Protein AF-A0ABD2MRE4-F1 (afdb_monomer_lite)

Organism: NCBI:txid559131

InterPro domains:
  IPR036691 Endonuclease/exonuclease/phosphatase superfamily [SSF56219] (9-85)

Structure (mmCIF, N/CA/C/O backbone):
data_AF-A0ABD2MRE4-F1
#
_entry.id   AF-A0ABD2MRE4-F1
#
loop_
_atom_site.group_PDB
_atom_site.id
_atom_site.type_symbol
_atom_site.label_atom_id
_atom_site.label_alt_id
_atom_site.label_comp_id
_atom_site.label_asym_id
_atom_site.label_entity_id
_atom_site.label_seq_id
_atom_site.pdbx_PDB_ins_code
_atom_site.Cartn_x
_atom_site.Cartn_y
_atom_site.Cartn_z
_atom_site.occupancy
_atom_site.B_iso_or_equiv
_atom_site.auth_seq_id
_atom_site.auth_comp_id
_atom_site.auth_asym_id
_atom_site.auth_atom_id
_atom_site.pdbx_PDB_model_num
ATOM 1 N N . MET A 1 1 ? 27.611 -6.353 0.232 1.00 46.72 1 MET A N 1
ATOM 2 C CA . MET A 1 1 ? 26.280 -5.800 0.538 1.00 46.72 1 MET A CA 1
ATOM 3 C C . MET A 1 1 ? 26.149 -4.540 -0.279 1.00 46.72 1 MET A C 1
ATOM 5 O O . MET A 1 1 ? 27.063 -3.726 -0.234 1.00 4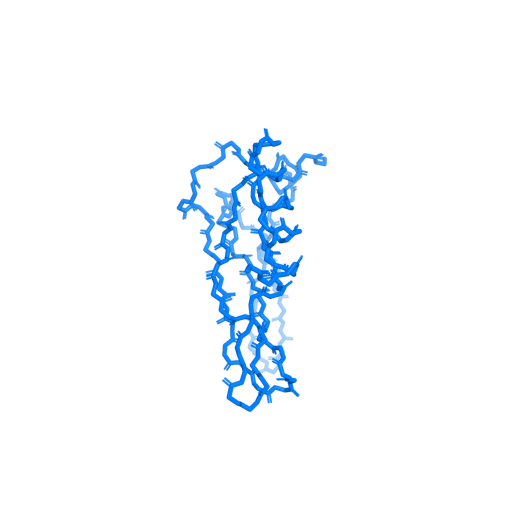6.72 1 MET A O 1
ATOM 9 N N . ASP A 1 2 ? 25.129 -4.478 -1.130 1.00 39.75 2 ASP A N 1
ATOM 10 C CA . ASP A 1 2 ? 24.881 -3.313 -1.976 1.00 39.75 2 ASP A CA 1
ATOM 11 C C . ASP A 1 2 ? 24.256 -2.228 -1.078 1.00 39.75 2 ASP A C 1
ATOM 13 O O . ASP A 1 2 ? 23.214 -2.490 -0.478 1.00 39.75 2 ASP A O 1
ATOM 17 N N . PRO A 1 3 ? 24.860 -1.038 -0.928 1.00 48.72 3 PRO A N 1
ATOM 18 C CA . PRO A 1 3 ? 24.439 -0.021 0.050 1.00 48.72 3 PRO A CA 1
ATOM 19 C C . PRO A 1 3 ? 23.024 0.544 -0.180 1.00 48.72 3 PRO A C 1
ATOM 21 O O . PRO A 1 3 ? 22.519 1.322 0.625 1.00 48.72 3 PRO A O 1
ATOM 24 N N . GLN A 1 4 ? 22.371 0.161 -1.278 1.00 54.81 4 GLN A N 1
ATOM 25 C CA . GLN A 1 4 ? 20.995 0.533 -1.589 1.00 54.81 4 GLN A CA 1
ATOM 26 C C . GLN A 1 4 ? 19.959 -0.325 -0.834 1.00 54.81 4 GLN A C 1
ATOM 28 O O . GLN A 1 4 ? 18.834 0.128 -0.651 1.00 54.81 4 GLN A O 1
ATOM 33 N N . ASP A 1 5 ? 20.338 -1.517 -0.358 1.00 62.12 5 ASP A N 1
ATOM 34 C CA . ASP A 1 5 ? 19.452 -2.448 0.365 1.00 62.12 5 ASP A CA 1
ATOM 35 C C . ASP A 1 5 ? 19.207 -1.995 1.817 1.00 62.12 5 ASP A C 1
ATOM 37 O O . ASP A 1 5 ? 18.076 -1.991 2.304 1.00 62.12 5 ASP A O 1
ATOM 41 N N . ASP A 1 6 ? 20.251 -1.479 2.476 1.00 75.69 6 ASP A N 1
ATOM 42 C CA . ASP A 1 6 ? 20.191 -1.076 3.887 1.00 75.69 6 ASP A CA 1
ATOM 43 C C . ASP A 1 6 ? 19.206 0.081 4.120 1.00 75.69 6 ASP A C 1
ATOM 45 O O . ASP A 1 6 ? 18.450 0.074 5.089 1.00 75.69 6 ASP A O 1
ATOM 49 N N . THR A 1 7 ? 19.144 1.043 3.193 1.00 84.62 7 THR A N 1
ATOM 50 C CA . THR A 1 7 ? 18.243 2.207 3.306 1.00 84.62 7 THR A CA 1
ATOM 51 C C . THR A 1 7 ? 16.773 1.843 3.090 1.00 84.62 7 THR A C 1
ATOM 53 O O . THR A 1 7 ? 15.889 2.388 3.753 1.00 84.62 7 THR A O 1
ATOM 56 N N . VAL A 1 8 ? 16.488 0.897 2.189 1.00 84.38 8 VAL A N 1
ATOM 57 C CA . VAL A 1 8 ? 15.126 0.388 1.973 1.00 84.38 8 VAL A CA 1
ATOM 58 C C . VAL A 1 8 ? 14.681 -0.421 3.184 1.00 84.38 8 VAL A C 1
ATOM 60 O O . VAL A 1 8 ? 13.559 -0.246 3.658 1.00 84.38 8 VAL A O 1
ATOM 63 N N . GLN A 1 9 ? 15.559 -1.267 3.723 1.00 87.44 9 GLN A N 1
ATOM 64 C CA . GLN A 1 9 ? 15.242 -2.051 4.907 1.00 87.44 9 GLN A CA 1
ATOM 65 C C . GLN A 1 9 ? 15.015 -1.158 6.133 1.00 87.44 9 GLN A C 1
ATOM 67 O O . GLN A 1 9 ? 14.064 -1.386 6.878 1.00 87.44 9 GLN A O 1
ATOM 72 N N . GLU A 1 10 ? 15.823 -0.114 6.318 1.00 93.44 10 GLU A N 1
ATOM 73 C CA . GLU A 1 10 ? 15.636 0.879 7.379 1.00 93.44 10 GLU A CA 1
ATOM 74 C C . GLU A 1 10 ? 14.290 1.607 7.246 1.00 93.44 10 GLU A C 1
ATOM 76 O O . GLU A 1 10 ? 13.551 1.726 8.226 1.00 93.44 10 GLU A O 1
ATOM 81 N N . TYR A 1 11 ? 13.913 2.013 6.030 1.00 90.62 11 TYR A N 1
ATOM 82 C CA . TYR A 1 11 ? 12.601 2.604 5.762 1.00 90.62 11 TYR A CA 1
ATOM 83 C C . TYR A 1 11 ? 11.449 1.656 6.132 1.00 90.62 11 TYR A C 1
ATOM 85 O O . TYR A 1 11 ? 10.522 2.052 6.842 1.00 90.62 11 TYR A O 1
ATOM 93 N N . LEU A 1 12 ? 11.509 0.394 5.696 1.00 90.12 12 LEU A N 1
ATOM 94 C CA . LEU A 1 12 ? 10.478 -0.602 6.004 1.00 90.12 12 LEU A CA 1
ATOM 95 C C . LEU A 1 12 ? 10.397 -0.901 7.506 1.00 90.12 12 LEU A C 1
ATOM 97 O O . LEU A 1 12 ? 9.293 -1.002 8.045 1.00 90.12 12 LEU A O 1
ATOM 101 N N . ASN A 1 13 ? 11.545 -0.997 8.178 1.00 93.31 13 ASN A N 1
ATOM 102 C CA . ASN A 1 13 ? 11.622 -1.199 9.623 1.00 93.31 13 ASN A CA 1
ATOM 103 C C . ASN A 1 13 ? 11.003 -0.020 10.375 1.00 93.31 13 ASN A C 1
ATOM 105 O O . ASN A 1 13 ? 10.176 -0.234 11.253 1.00 93.31 13 ASN A O 1
ATOM 109 N N . THR A 1 14 ? 11.314 1.212 9.967 1.00 95.56 14 THR A N 1
ATOM 110 C CA . THR A 1 14 ? 10.761 2.429 10.579 1.00 95.56 14 THR A CA 1
ATOM 111 C C . THR A 1 14 ? 9.235 2.451 10.476 1.00 95.56 14 THR A C 1
ATOM 113 O O . THR A 1 14 ? 8.535 2.690 11.457 1.00 95.56 14 THR A O 1
ATOM 116 N N . MET A 1 15 ? 8.686 2.147 9.295 1.00 95.06 15 MET A N 1
ATOM 117 C CA . MET A 1 15 ? 7.233 2.080 9.104 1.00 95.06 15 MET A CA 1
ATOM 118 C C . MET A 1 15 ? 6.592 1.000 9.986 1.00 95.06 15 MET A C 1
ATOM 120 O O . MET A 1 15 ? 5.526 1.225 10.564 1.00 95.06 15 MET A O 1
ATOM 124 N N . TYR A 1 16 ? 7.242 -0.159 10.106 1.00 93.19 16 TYR A N 1
ATOM 125 C CA . TYR A 1 16 ? 6.778 -1.251 10.955 1.00 93.19 16 TYR A CA 1
ATOM 126 C C . TYR A 1 16 ? 6.793 -0.883 12.446 1.00 93.19 16 TYR A C 1
ATOM 128 O O . TYR A 1 16 ? 5.801 -1.110 13.140 1.00 93.19 16 TYR A O 1
ATOM 136 N N . GLU A 1 17 ? 7.875 -0.271 12.929 1.00 96.38 17 GLU A N 1
ATOM 137 C CA . GLU A 1 17 ? 8.016 0.203 14.312 1.00 96.38 17 GLU A CA 1
ATOM 138 C C . GLU A 1 17 ? 6.946 1.242 14.674 1.00 96.38 17 GLU A C 1
ATOM 140 O O . GLU A 1 17 ? 6.379 1.202 15.765 1.00 96.38 17 GLU A O 1
ATOM 145 N N . GLU A 1 18 ? 6.565 2.092 13.719 1.00 96.19 18 GLU A N 1
ATOM 146 C CA . GLU A 1 18 ? 5.473 3.063 13.862 1.00 96.19 18 GLU A CA 1
ATOM 147 C C . GLU A 1 18 ? 4.062 2.443 13.755 1.00 96.19 18 GLU A C 1
ATOM 149 O O . GLU A 1 18 ? 3.042 3.150 13.753 1.00 96.19 18 GLU A O 1
ATOM 154 N N . GLY A 1 19 ? 3.966 1.113 13.688 1.00 92.44 19 GLY A N 1
ATOM 155 C CA . GLY A 1 19 ? 2.712 0.364 13.689 1.00 92.44 19 GLY A CA 1
ATOM 156 C C . GLY A 1 19 ? 1.988 0.351 12.343 1.00 92.44 19 GLY A C 1
ATOM 157 O O . GLY A 1 19 ? 0.771 0.149 12.310 1.00 92.44 19 GLY A O 1
ATOM 158 N N . TYR A 1 20 ? 2.702 0.588 11.241 1.00 94.31 20 TYR A N 1
ATOM 159 C CA . TYR A 1 20 ? 2.172 0.401 9.895 1.00 94.31 20 TYR A CA 1
ATOM 160 C C . TYR A 1 20 ? 2.503 -0.995 9.359 1.00 94.31 20 TYR A C 1
ATOM 162 O O . TYR A 1 20 ? 3.578 -1.540 9.580 1.00 94.31 20 TYR A O 1
ATOM 170 N N . THR A 1 21 ? 1.589 -1.571 8.583 1.00 90.69 21 THR A N 1
ATOM 171 C CA . THR A 1 21 ? 1.797 -2.837 7.864 1.00 90.69 21 THR A CA 1
ATOM 172 C C . THR A 1 21 ? 1.816 -2.583 6.361 1.00 90.69 21 THR A C 1
ATOM 174 O O . THR A 1 21 ? 0.902 -1.948 5.834 1.00 90.69 21 THR A O 1
ATOM 177 N N . SER A 1 22 ? 2.831 -3.082 5.650 1.00 91.38 22 SER A N 1
ATOM 178 C CA . SER A 1 22 ? 2.867 -3.008 4.183 1.00 91.38 22 SER A CA 1
ATOM 179 C C . SER A 1 22 ? 1.831 -3.955 3.569 1.00 91.38 22 SER A C 1
ATOM 181 O O . SER A 1 22 ? 1.878 -5.166 3.789 1.00 91.38 22 SER A O 1
ATOM 183 N N . ALA A 1 23 ? 0.913 -3.411 2.773 1.00 90.94 23 ALA A N 1
ATOM 184 C CA . ALA A 1 23 ? -0.134 -4.160 2.082 1.00 90.94 23 ALA A CA 1
ATOM 185 C C . ALA A 1 23 ? 0.298 -4.655 0.691 1.00 90.94 23 ALA A C 1
ATOM 187 O O . ALA A 1 23 ? -0.307 -5.577 0.150 1.00 90.94 23 ALA A O 1
ATOM 188 N N . ILE A 1 24 ? 1.337 -4.067 0.089 1.00 88.69 24 ILE A N 1
ATOM 189 C CA . ILE A 1 24 ? 1.841 -4.453 -1.237 1.00 88.69 24 ILE A CA 1
ATOM 190 C C . ILE A 1 24 ? 3.343 -4.676 -1.159 1.00 88.69 24 ILE A C 1
ATOM 192 O O . ILE A 1 24 ? 4.094 -3.762 -0.840 1.00 88.69 24 ILE A O 1
ATOM 196 N N . ASN A 1 25 ? 3.762 -5.892 -1.514 1.00 85.62 25 ASN A N 1
ATOM 197 C CA . ASN A 1 25 ? 5.166 -6.313 -1.520 1.00 85.62 25 ASN A CA 1
ATOM 198 C C . ASN A 1 25 ? 5.537 -7.025 -2.840 1.00 85.62 25 ASN A C 1
ATOM 200 O O . ASN A 1 25 ? 6.324 -7.966 -2.857 1.00 85.62 25 ASN A O 1
ATOM 204 N N . THR A 1 26 ? 4.916 -6.626 -3.956 1.00 90.38 26 THR A N 1
ATOM 205 C CA . THR A 1 26 ? 5.194 -7.161 -5.304 1.00 90.38 26 THR A CA 1
ATOM 206 C C . THR A 1 26 ? 5.810 -6.085 -6.192 1.00 90.38 26 THR A C 1
ATOM 208 O O . THR A 1 26 ? 5.665 -4.899 -5.932 1.00 90.38 26 THR A O 1
ATOM 211 N N . TYR A 1 27 ? 6.447 -6.481 -7.296 1.00 92.75 27 TYR A N 1
ATOM 212 C CA . TYR A 1 27 ? 7.006 -5.542 -8.266 1.00 92.75 27 TYR A CA 1
ATOM 213 C C . TYR A 1 27 ? 5.953 -4.582 -8.824 1.00 92.75 27 TYR A C 1
ATOM 215 O O . TYR A 1 27 ? 5.050 -5.009 -9.563 1.00 92.75 27 TYR A O 1
ATOM 223 N N . THR A 1 28 ? 6.131 -3.301 -8.518 1.00 93.94 28 THR A N 1
ATOM 224 C CA . THR A 1 28 ? 5.311 -2.187 -8.996 1.00 93.94 28 THR A CA 1
ATOM 225 C C . THR A 1 28 ? 5.972 -1.443 -10.145 1.00 93.94 28 THR A C 1
ATOM 227 O O . THR A 1 28 ? 5.278 -0.770 -10.883 1.00 93.94 28 THR A O 1
ATOM 230 N N . ARG A 1 29 ? 7.271 -1.640 -10.390 1.00 93.81 29 ARG A N 1
ATOM 231 C CA . ARG A 1 29 ? 7.966 -1.156 -11.584 1.00 93.81 29 ARG A CA 1
ATOM 232 C C . ARG A 1 29 ? 8.618 -2.314 -12.329 1.00 93.81 29 ARG A C 1
ATOM 234 O O . ARG A 1 29 ? 9.260 -3.174 -11.722 1.00 93.81 29 ARG A O 1
ATOM 241 N N . VAL A 1 30 ? 8.439 -2.360 -13.644 1.00 93.88 30 VAL A N 1
ATOM 242 C CA . VAL A 1 30 ? 9.041 -3.350 -14.542 1.00 93.88 30 VAL A CA 1
ATOM 243 C C . VAL A 1 30 ? 9.587 -2.633 -15.771 1.00 93.88 30 VAL A C 1
ATOM 245 O O . VAL A 1 30 ? 8.825 -2.140 -16.598 1.00 93.88 30 VAL A O 1
ATOM 248 N N . GLN A 1 31 ? 10.912 -2.618 -15.909 1.00 93.81 31 GLN A N 1
ATOM 249 C CA . GLN A 1 31 ? 11.610 -2.013 -17.042 1.00 93.81 31 GLN A CA 1
ATOM 250 C C . GLN A 1 31 ? 12.532 -3.055 -17.684 1.00 93.81 31 GLN A C 1
ATOM 252 O O . GLN A 1 31 ? 13.592 -3.388 -17.152 1.00 93.81 31 GLN A O 1
ATOM 257 N N . GLY A 1 32 ? 12.118 -3.599 -18.831 1.00 90.06 32 GLY A N 1
ATOM 258 C CA . GLY A 1 32 ? 12.830 -4.703 -19.479 1.00 90.06 32 GLY A CA 1
ATOM 259 C C . GLY A 1 32 ? 12.871 -5.948 -18.584 1.00 90.06 32 GLY A C 1
ATOM 260 O O . GLY A 1 32 ? 11.826 -6.481 -18.212 1.00 90.06 32 GLY A O 1
ATOM 261 N N . SER A 1 33 ? 14.075 -6.408 -18.233 1.00 91.62 33 SER A N 1
ATOM 262 C CA . SER A 1 33 ? 14.299 -7.521 -17.297 1.00 91.62 33 SER A CA 1
ATOM 263 C C . SER A 1 33 ? 14.331 -7.095 -15.824 1.00 91.62 33 SER A C 1
ATOM 265 O O . SER A 1 33 ? 14.242 -7.956 -14.948 1.00 91.62 33 SER A O 1
ATOM 267 N N . SER A 1 34 ? 14.436 -5.792 -15.544 1.00 93.94 34 SER A N 1
ATOM 268 C CA . SER A 1 34 ? 14.500 -5.262 -14.182 1.00 93.94 34 SER A CA 1
ATOM 269 C C . SER A 1 34 ? 13.109 -5.171 -13.559 1.00 93.94 34 SER A C 1
ATOM 271 O O . SER A 1 34 ? 12.148 -4.738 -14.205 1.00 93.94 34 SER A O 1
ATOM 273 N N . LYS A 1 35 ? 12.997 -5.589 -12.296 1.00 93.06 35 LYS A N 1
ATOM 274 C CA . LYS A 1 35 ? 11.753 -5.584 -11.522 1.00 93.06 35 LYS A CA 1
ATOM 275 C C . LYS A 1 35 ? 12.025 -5.028 -10.129 1.00 93.06 35 LYS A C 1
ATOM 277 O O . LYS A 1 35 ? 12.876 -5.556 -9.418 1.00 93.06 35 LYS A O 1
ATOM 282 N N . SER A 1 36 ? 11.268 -4.011 -9.728 1.00 91.62 36 SER A N 1
ATOM 283 C CA . SER A 1 36 ? 11.430 -3.342 -8.432 1.00 91.62 36 SER A CA 1
ATOM 284 C C . SER A 1 36 ? 10.071 -3.070 -7.790 1.00 91.62 36 SER A C 1
ATOM 286 O O . SER A 1 36 ? 9.075 -2.857 -8.484 1.00 91.62 36 SER A O 1
ATOM 288 N N . CYS A 1 37 ? 10.014 -3.108 -6.462 1.00 91.56 37 CYS A N 1
ATOM 289 C CA . CYS A 1 37 ? 8.875 -2.635 -5.677 1.00 91.56 37 CYS A CA 1
ATOM 290 C C . CYS A 1 37 ? 9.218 -1.220 -5.216 1.00 91.56 37 CYS A C 1
ATOM 292 O O . CYS A 1 37 ? 10.075 -1.070 -4.356 1.00 91.56 37 CYS A O 1
ATOM 294 N N . LEU A 1 38 ? 8.638 -0.205 -5.857 1.00 90.94 38 LEU A N 1
ATOM 295 C CA . LEU A 1 38 ? 8.906 1.204 -5.534 1.00 90.94 38 LEU A CA 1
ATOM 296 C C . LEU A 1 38 ? 7.673 1.916 -4.975 1.00 90.94 38 LEU A C 1
ATOM 298 O O . LEU A 1 38 ? 7.798 2.921 -4.284 1.00 90.94 38 LEU A O 1
ATOM 302 N N . ASP A 1 39 ? 6.486 1.393 -5.271 1.00 90.75 39 ASP A N 1
ATOM 303 C CA . ASP A 1 39 ? 5.216 1.950 -4.836 1.00 90.75 39 ASP A CA 1
ATOM 304 C C . ASP A 1 39 ? 4.683 1.090 -3.688 1.00 90.75 39 ASP A C 1
ATOM 306 O O . ASP A 1 39 ? 4.477 -0.116 -3.842 1.00 90.75 39 ASP A O 1
ATOM 310 N N . HIS A 1 40 ? 4.454 1.706 -2.531 1.00 90.94 40 HIS A N 1
ATOM 311 C CA . HIS A 1 40 ? 4.012 1.015 -1.323 1.00 90.94 40 HIS A CA 1
ATOM 312 C C . HIS A 1 40 ? 2.657 1.538 -0.853 1.00 90.94 40 HIS A C 1
ATOM 314 O O . HIS A 1 40 ? 2.330 2.714 -1.007 1.00 90.94 40 HIS A O 1
ATOM 320 N N . ILE A 1 41 ? 1.878 0.655 -0.231 1.00 92.44 41 ILE A N 1
ATOM 321 C CA . ILE A 1 41 ? 0.677 1.023 0.519 1.00 92.44 41 ILE A CA 1
ATOM 322 C C . ILE A 1 41 ? 0.879 0.525 1.941 1.00 92.44 41 ILE A C 1
ATOM 324 O O . ILE A 1 41 ? 1.005 -0.678 2.157 1.00 92.44 41 ILE A O 1
ATOM 328 N N . PHE A 1 42 ? 0.900 1.447 2.897 1.00 93.25 42 PHE A N 1
ATOM 329 C CA . PHE A 1 42 ? 1.026 1.143 4.317 1.00 93.25 42 PHE A CA 1
ATOM 330 C C . PHE A 1 42 ? -0.311 1.349 5.022 1.00 93.25 42 PHE A C 1
ATOM 332 O O . PHE A 1 42 ? -0.981 2.362 4.825 1.00 93.25 42 PHE A O 1
ATOM 339 N N . LEU A 1 43 ? -0.691 0.388 5.857 1.00 90.94 43 LEU A N 1
ATOM 340 C CA . LEU A 1 43 ? -1.937 0.401 6.611 1.00 90.94 43 LEU A CA 1
ATOM 341 C C . LEU A 1 43 ? -1.645 0.566 8.095 1.00 90.94 43 LEU A C 1
ATOM 343 O O . LEU A 1 43 ? -0.910 -0.228 8.676 1.00 90.94 43 LEU A O 1
ATOM 347 N N . LYS A 1 44 ? -2.288 1.555 8.713 1.00 91.06 44 LYS A N 1
ATOM 348 C CA . LYS A 1 44 ? -2.417 1.675 10.166 1.00 91.06 44 LYS A CA 1
ATOM 349 C C . LYS A 1 44 ? -3.898 1.748 10.479 1.00 91.06 44 LYS A C 1
ATOM 351 O O . LYS A 1 44 ? -4.518 2.800 10.365 1.00 91.06 44 LYS A O 1
ATOM 356 N N . SER A 1 45 ? -4.488 0.598 10.777 1.00 83.94 45 SER A N 1
ATOM 357 C CA . SER A 1 45 ? -5.927 0.481 10.987 1.00 83.94 45 SER A CA 1
ATOM 358 C C . SER A 1 45 ? -6.241 -0.380 12.197 1.00 83.94 45 SER A C 1
ATOM 360 O O . SER A 1 45 ? -5.495 -1.290 12.543 1.00 83.94 45 SER A O 1
ATOM 362 N N . LYS A 1 46 ? -7.386 -0.091 12.819 1.00 80.12 46 LYS A N 1
ATOM 363 C CA . LYS A 1 46 ? -8.006 -0.959 13.827 1.00 80.12 46 LYS A CA 1
ATOM 364 C C . LYS A 1 46 ? -8.833 -2.083 13.190 1.00 80.12 46 LYS A C 1
ATOM 366 O O . LYS A 1 46 ? -9.314 -2.953 13.908 1.00 80.12 46 LYS A O 1
ATOM 371 N N . LEU A 1 47 ? -9.058 -2.029 11.874 1.00 79.38 47 LEU A N 1
ATOM 372 C CA . LEU A 1 47 ? -9.794 -3.052 11.136 1.00 79.38 47 LEU A CA 1
ATOM 373 C C . LEU A 1 47 ? -8.881 -4.248 10.808 1.00 79.38 47 LEU A C 1
ATOM 375 O O . LEU A 1 47 ? -7.688 -4.039 10.573 1.00 79.38 47 LEU A O 1
ATOM 379 N N . PRO A 1 48 ? -9.424 -5.478 10.746 1.00 81.12 48 PRO A N 1
ATOM 380 C CA . PRO A 1 48 ? -8.687 -6.645 10.267 1.00 81.12 48 PRO A CA 1
ATOM 381 C C . PRO A 1 48 ? -8.119 -6.434 8.854 1.00 81.12 48 PRO A C 1
ATOM 383 O O . PRO A 1 48 ? -8.741 -5.780 8.017 1.00 81.12 48 PRO A O 1
ATOM 386 N N . LEU A 1 49 ? -6.946 -7.011 8.565 1.00 79.81 49 LEU A N 1
ATOM 387 C CA . LEU A 1 49 ? -6.277 -6.855 7.263 1.00 79.81 49 LEU A CA 1
ATOM 388 C C . LEU A 1 49 ? -7.110 -7.387 6.084 1.00 79.81 49 LEU A C 1
ATOM 390 O O . LEU A 1 49 ? -6.980 -6.884 4.977 1.00 79.81 49 LEU A O 1
ATOM 394 N N . GLU A 1 50 ? -7.993 -8.357 6.318 1.00 82.69 50 GLU A N 1
ATOM 395 C CA . GLU A 1 50 ? -8.904 -8.915 5.307 1.00 82.69 50 GLU A CA 1
ATOM 396 C C . GLU A 1 50 ? -9.923 -7.903 4.752 1.00 82.69 50 GLU A C 1
ATOM 398 O O . GLU A 1 50 ? -10.402 -8.077 3.634 1.00 82.69 50 GLU A O 1
ATOM 403 N N . ASN A 1 51 ? -10.196 -6.802 5.468 1.00 81.44 51 ASN A N 1
ATOM 404 C CA . ASN A 1 51 ? -11.023 -5.687 4.981 1.00 81.44 51 ASN A CA 1
ATOM 405 C C . ASN A 1 51 ? -10.316 -4.827 3.921 1.00 81.44 51 ASN A C 1
ATOM 407 O O . ASN A 1 51 ? -10.911 -3.893 3.369 1.00 81.44 51 ASN A O 1
ATOM 411 N N . PHE A 1 52 ? -9.042 -5.112 3.669 1.00 86.50 52 PHE A N 1
ATOM 412 C CA . PHE A 1 52 ? -8.197 -4.404 2.733 1.00 86.50 52 PHE A CA 1
ATOM 413 C C . PHE A 1 52 ? -7.752 -5.369 1.643 1.00 86.50 52 PHE A C 1
ATOM 415 O O . PHE A 1 52 ? -7.055 -6.347 1.899 1.00 86.50 52 PHE A O 1
ATOM 422 N N . VAL A 1 53 ? -8.118 -5.069 0.400 1.00 91.00 53 VAL A N 1
ATOM 423 C CA . VAL A 1 53 ? -7.657 -5.831 -0.761 1.00 91.00 53 VAL A CA 1
ATOM 424 C C . VAL A 1 53 ? -6.678 -4.963 -1.547 1.00 91.00 53 VAL A C 1
ATOM 426 O O . VAL A 1 53 ? -7.099 -4.104 -2.331 1.00 91.00 53 VAL A O 1
ATOM 429 N N . PRO A 1 54 ? -5.367 -5.137 -1.325 1.00 91.38 54 PRO A N 1
ATOM 430 C CA . PRO A 1 54 ? -4.348 -4.511 -2.147 1.00 91.38 54 PRO A CA 1
ATOM 431 C C . PRO A 1 54 ? -4.306 -5.172 -3.529 1.00 91.38 54 PRO A C 1
ATOM 433 O O . PRO A 1 54 ? -4.289 -6.396 -3.659 1.00 91.38 54 PRO A O 1
ATOM 436 N N . ILE A 1 55 ? -4.272 -4.361 -4.582 1.00 92.31 55 ILE A N 1
ATOM 437 C CA . ILE A 1 55 ? -4.282 -4.818 -5.971 1.00 92.31 55 ILE A CA 1
ATOM 438 C C . ILE A 1 55 ? -3.162 -4.119 -6.730 1.00 92.31 55 ILE A C 1
ATOM 440 O O . ILE A 1 55 ? -3.083 -2.896 -6.761 1.00 92.31 55 ILE A O 1
ATOM 444 N N . THR A 1 56 ? -2.335 -4.895 -7.424 1.00 92.75 56 THR A N 1
ATOM 445 C CA . THR A 1 56 ? -1.431 -4.369 -8.451 1.00 92.75 56 THR A CA 1
ATOM 446 C C . THR A 1 56 ? -2.057 -4.603 -9.819 1.00 92.75 56 THR A C 1
ATOM 448 O O . THR A 1 56 ? -2.138 -5.741 -10.296 1.00 92.75 56 THR A O 1
ATOM 451 N N . TRP A 1 57 ? -2.512 -3.533 -10.466 1.00 92.56 57 TRP A N 1
ATOM 452 C CA . TRP A 1 57 ? -3.137 -3.619 -11.779 1.00 92.56 57 TRP A CA 1
ATOM 453 C C . TRP A 1 57 ? -2.067 -3.818 -12.851 1.00 92.56 57 TRP A C 1
ATOM 455 O O . TRP A 1 57 ? -1.173 -2.998 -13.042 1.00 92.56 57 TRP A O 1
ATOM 465 N N . ARG A 1 58 ? -2.164 -4.926 -13.588 1.00 87.25 58 ARG A N 1
ATOM 466 C CA . ARG A 1 58 ? -1.272 -5.257 -14.708 1.00 87.25 58 ARG A CA 1
ATOM 467 C C . ARG A 1 58 ? -1.658 -4.498 -15.978 1.00 87.25 58 ARG A C 1
ATOM 469 O O . ARG A 1 58 ? -2.206 -5.078 -16.910 1.00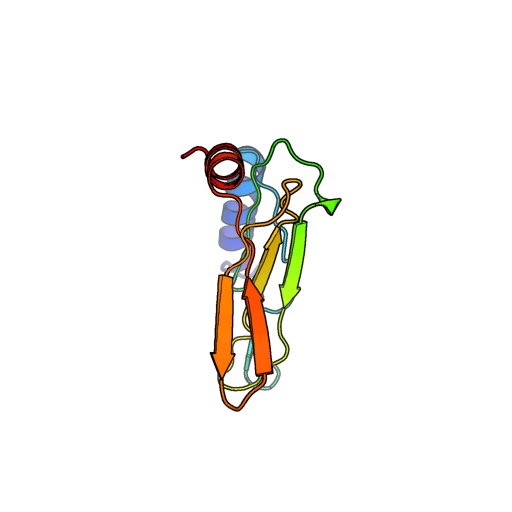 87.25 58 ARG A O 1
ATOM 476 N N . ILE A 1 59 ? -1.403 -3.200 -15.984 1.00 87.56 59 ILE A N 1
ATOM 477 C CA . ILE A 1 59 ? -1.532 -2.336 -17.156 1.00 87.56 59 ILE A CA 1
ATOM 478 C C . ILE A 1 59 ? -0.152 -1.792 -17.529 1.00 87.56 59 ILE A C 1
ATOM 480 O O . ILE A 1 59 ? 0.632 -1.456 -16.650 1.00 87.56 59 ILE A O 1
ATOM 484 N N . ASN A 1 60 ? 0.134 -1.719 -18.830 1.00 83.69 60 ASN A N 1
ATOM 485 C CA . ASN A 1 60 ? 1.454 -1.372 -19.363 1.00 83.69 60 ASN A CA 1
ATOM 486 C C . ASN A 1 60 ? 1.403 -0.042 -20.139 1.00 83.69 60 ASN A C 1
ATOM 488 O O . ASN A 1 60 ? 1.775 0.007 -21.309 1.00 83.69 60 ASN A O 1
ATOM 492 N N . ILE A 1 61 ? 0.870 1.018 -19.517 1.00 90.50 61 ILE A N 1
ATOM 493 C CA . ILE A 1 61 ? 0.927 2.387 -20.077 1.00 90.50 61 ILE A CA 1
ATOM 494 C C . ILE A 1 61 ? 2.284 3.035 -19.761 1.00 90.50 61 ILE A C 1
ATOM 496 O O . ILE A 1 61 ? 2.821 3.772 -20.584 1.00 90.50 61 ILE A O 1
ATOM 500 N N . THR A 1 62 ? 2.844 2.742 -18.587 1.00 93.44 62 THR A N 1
ATOM 501 C CA 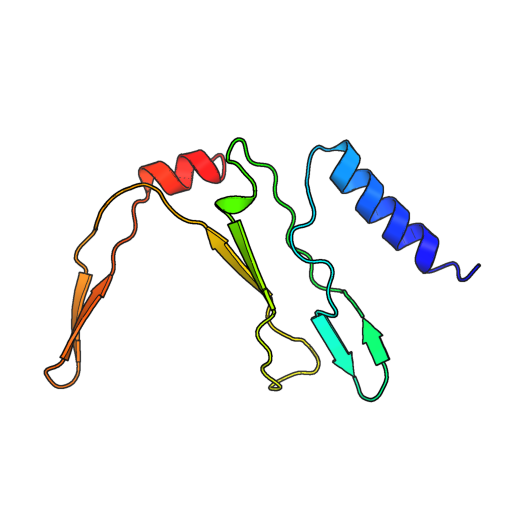. THR A 1 62 ? 4.192 3.137 -18.163 1.00 93.44 62 THR A CA 1
ATOM 502 C C . THR A 1 62 ? 4.966 1.895 -17.715 1.00 93.44 62 THR A C 1
ATOM 504 O O . THR A 1 62 ? 4.436 0.781 -17.721 1.00 93.44 62 THR A O 1
ATOM 507 N N . ASP A 1 63 ? 6.227 2.067 -17.323 1.00 92.75 63 ASP A N 1
ATOM 508 C CA . ASP A 1 63 ? 7.012 1.030 -16.649 1.00 92.75 63 ASP A CA 1
ATOM 509 C C . A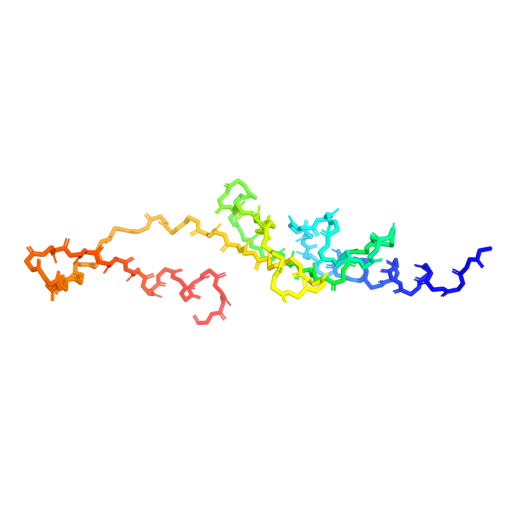SP A 1 63 ? 6.556 0.788 -15.196 1.00 92.75 63 ASP A C 1
ATOM 511 O O . ASP A 1 63 ? 7.025 -0.159 -14.567 1.00 92.75 63 ASP A O 1
ATOM 515 N N . HIS A 1 64 ? 5.613 1.581 -14.671 1.00 94.69 64 HIS A N 1
ATOM 516 C CA . HIS A 1 64 ? 4.948 1.344 -13.391 1.00 94.69 64 HIS A CA 1
ATOM 517 C C . HIS A 1 64 ? 3.595 0.640 -13.568 1.00 94.69 64 HIS A C 1
ATOM 519 O O . HIS A 1 64 ? 2.791 0.953 -14.445 1.00 94.69 64 HIS A O 1
ATOM 525 N N . LYS A 1 65 ? 3.313 -0.287 -12.657 1.00 93.50 65 LYS A N 1
ATOM 526 C CA . LYS A 1 65 ? 2.022 -0.932 -12.458 1.00 93.50 65 LYS A CA 1
ATOM 527 C C . LYS A 1 65 ? 1.253 -0.151 -11.394 1.00 93.50 65 LYS A C 1
ATOM 529 O O . LYS A 1 65 ? 1.724 -0.081 -10.258 1.00 93.50 65 LYS A O 1
ATOM 534 N N . PRO A 1 66 ? 0.063 0.380 -11.707 1.00 94.06 66 PRO A N 1
ATOM 535 C CA . PRO A 1 66 ? -0.783 1.030 -10.721 1.00 94.06 66 PRO A CA 1
ATOM 536 C C . PRO A 1 66 ? -1.075 0.120 -9.529 1.00 94.06 66 PRO A C 1
ATOM 538 O O . PRO A 1 66 ? -1.392 -1.064 -9.690 1.00 94.06 66 PRO A O 1
ATOM 541 N N . VAL A 1 67 ? -1.012 0.700 -8.337 1.00 93.56 67 VAL A N 1
ATOM 542 C CA . VAL A 1 67 ? -1.395 0.054 -7.085 1.00 93.56 67 VAL A CA 1
ATOM 543 C C . VAL A 1 67 ? -2.706 0.646 -6.586 1.00 93.56 67 VAL A C 1
ATOM 545 O O . VAL A 1 67 ? -2.902 1.858 -6.606 1.00 93.56 67 VAL A O 1
ATOM 548 N N . LEU A 1 68 ? -3.628 -0.216 -6.175 1.00 93.00 68 LEU A N 1
ATOM 549 C CA . LEU A 1 68 ? -4.928 0.163 -5.637 1.00 93.00 68 LEU A CA 1
ATOM 550 C C . LEU A 1 68 ? -5.124 -0.510 -4.288 1.00 93.00 68 LEU A C 1
ATOM 552 O O . LEU A 1 68 ? -4.689 -1.640 -4.075 1.00 93.00 68 LEU A O 1
ATOM 556 N N . LEU A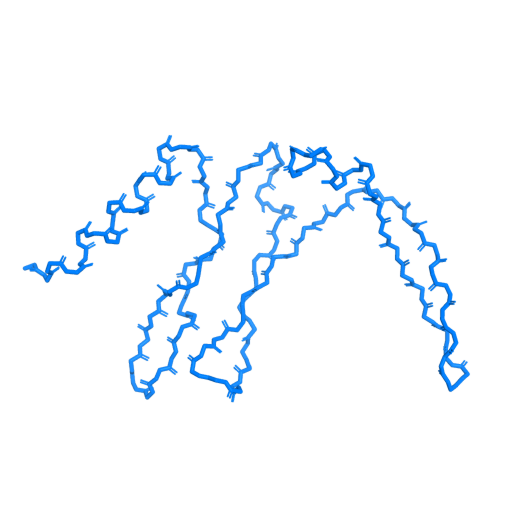 1 69 ? -5.832 0.175 -3.402 1.00 91.25 69 LEU A N 1
ATOM 557 C CA . LEU A 1 69 ? -6.324 -0.388 -2.158 1.00 91.25 69 LEU A CA 1
ATOM 558 C C . LEU A 1 69 ? -7.844 -0.353 -2.202 1.00 91.25 69 LEU A C 1
ATOM 560 O O . LEU A 1 69 ? -8.442 0.722 -2.242 1.00 91.25 69 LEU A O 1
ATOM 564 N N . VAL A 1 70 ? -8.469 -1.523 -2.191 1.00 88.62 70 VAL A N 1
ATOM 565 C CA . VAL A 1 70 ? -9.909 -1.613 -1.971 1.00 88.62 70 VAL A CA 1
ATOM 566 C C . VAL A 1 70 ? -10.125 -1.733 -0.474 1.00 88.62 70 VAL A C 1
ATOM 568 O O . VAL A 1 70 ? -9.632 -2.666 0.152 1.00 88.62 70 VAL A O 1
ATOM 571 N N . VAL A 1 71 ? -10.847 -0.772 0.089 1.00 83.44 71 VAL A N 1
ATOM 572 C CA . VAL A 1 71 ? -11.268 -0.800 1.488 1.00 83.44 71 VAL A CA 1
ATOM 573 C C . VAL A 1 71 ? -12.741 -1.151 1.496 1.00 83.44 71 VAL A C 1
ATOM 575 O O . VAL A 1 71 ? -13.562 -0.404 0.954 1.00 83.44 71 VAL A O 1
ATOM 578 N N . GLU A 1 72 ? -13.088 -2.288 2.084 1.00 71.38 72 GLU A N 1
ATOM 579 C CA . GLU A 1 72 ? -14.489 -2.626 2.268 1.00 71.38 72 GLU A CA 1
ATOM 580 C C . GLU A 1 72 ? -15.085 -1.681 3.317 1.00 71.38 72 GLU A C 1
ATOM 582 O O . GLU A 1 72 ? -14.770 -1.768 4.504 1.00 71.38 72 GLU A O 1
ATOM 587 N N . SER A 1 73 ? -15.923 -0.737 2.873 1.00 65.25 73 SER A N 1
ATOM 588 C CA . SER A 1 73 ? -16.689 0.120 3.777 1.00 65.25 73 SER A CA 1
ATOM 589 C C . SER A 1 73 ? -17.903 -0.655 4.277 1.00 65.25 73 SER A C 1
ATOM 591 O O . SER A 1 73 ? -18.753 -1.031 3.466 1.00 65.25 73 SER A O 1
ATOM 593 N N . PRO A 1 74 ? -18.058 -0.865 5.591 1.00 55.78 74 PRO A N 1
ATOM 594 C CA . PRO A 1 74 ? -19.150 -1.709 6.060 1.00 55.78 74 PRO A CA 1
ATOM 595 C C . PRO A 1 74 ? -20.529 -1.000 6.113 1.00 55.78 74 PRO A C 1
ATOM 597 O O . PRO A 1 74 ? -21.464 -1.528 6.719 1.00 55.78 74 PRO A O 1
ATOM 600 N N . GLU A 1 75 ? -20.679 0.220 5.564 1.00 55.22 75 GLU A N 1
ATOM 601 C CA . GLU A 1 75 ? -21.927 1.011 5.592 1.00 55.22 75 GLU A CA 1
ATOM 602 C C . GLU A 1 75 ? -22.657 1.063 4.234 1.00 55.22 75 GLU A C 1
ATOM 604 O O . GLU A 1 75 ? -22.057 1.156 3.165 1.00 55.22 75 GLU A O 1
ATOM 609 N N . LYS A 1 76 ? -23.998 1.035 4.281 1.00 51.78 76 LYS A N 1
ATOM 610 C CA . LYS A 1 76 ? -24.892 0.963 3.114 1.00 51.78 76 LYS A CA 1
ATOM 611 C C . LYS A 1 76 ? -25.195 2.339 2.483 1.00 51.78 76 LYS A C 1
ATOM 613 O O . LYS A 1 76 ? -25.778 3.204 3.115 1.00 51.78 76 LYS A O 1
ATOM 618 N N . LYS A 1 77 ? -24.940 2.422 1.174 1.00 50.31 77 LYS A N 1
ATOM 619 C CA . LYS A 1 77 ? -25.827 2.896 0.078 1.00 50.31 77 LYS A CA 1
ATOM 620 C C . LYS A 1 77 ? -26.217 4.393 -0.081 1.00 50.31 77 LYS A C 1
ATOM 622 O O . LYS A 1 77 ? -27.354 4.734 0.203 1.00 50.31 77 LYS A O 1
ATOM 627 N N . ILE A 1 78 ? -25.383 5.242 -0.722 1.00 51.09 78 ILE A N 1
ATOM 628 C CA . ILE A 1 78 ? -25.868 6.451 -1.456 1.00 51.09 78 ILE A CA 1
ATOM 629 C C . ILE A 1 78 ? -26.331 6.067 -2.868 1.00 51.09 78 ILE A C 1
ATOM 631 O O . ILE A 1 78 ? -25.530 5.634 -3.666 1.00 51.09 78 ILE A O 1
ATOM 635 N N . LYS A 1 79 ? -27.578 6.270 -3.275 1.00 51.69 79 LYS A N 1
ATOM 636 C CA . LYS A 1 79 ? -27.930 6.061 -4.691 1.00 51.69 79 LYS A CA 1
ATOM 637 C C . LYS A 1 79 ? -27.535 7.269 -5.544 1.00 51.69 79 LYS A C 1
ATOM 639 O O . LYS A 1 79 ? -28.283 8.238 -5.579 1.00 51.69 79 LYS A O 1
ATOM 644 N N . ILE A 1 80 ? -26.401 7.248 -6.246 1.00 55.41 80 ILE A N 1
ATOM 645 C CA . ILE A 1 80 ? -26.168 8.229 -7.325 1.00 55.41 80 ILE A CA 1
ATOM 646 C C . ILE A 1 80 ? -26.702 7.645 -8.625 1.00 55.41 80 ILE A C 1
ATOM 648 O O . ILE A 1 80 ? -25.967 6.923 -9.285 1.00 55.41 80 ILE A O 1
ATOM 652 N N . ASP A 1 81 ? -27.932 7.990 -8.997 1.00 54.59 81 ASP A N 1
ATOM 653 C CA . ASP A 1 81 ? -28.517 7.636 -10.291 1.00 54.59 81 ASP A CA 1
ATOM 654 C C . ASP A 1 81 ? -27.922 8.518 -11.405 1.00 54.59 81 ASP A C 1
ATOM 656 O O . ASP A 1 81 ? -28.264 9.693 -11.528 1.00 54.59 81 ASP A O 1
ATOM 660 N N . ARG A 1 82 ? -27.030 7.976 -12.244 1.00 56.28 82 ARG A N 1
ATOM 661 C CA . ARG A 1 82 ? -26.626 8.628 -13.507 1.00 56.28 82 ARG A CA 1
ATOM 662 C C . ARG A 1 82 ? -27.239 7.887 -14.683 1.00 56.28 82 ARG A C 1
ATOM 664 O O . ARG A 1 82 ? -27.032 6.686 -14.815 1.00 56.28 82 ARG A O 1
ATOM 671 N N . MET A 1 83 ? -27.947 8.597 -15.558 1.00 52.41 83 MET A N 1
ATOM 672 C CA . MET A 1 83 ? -28.325 8.080 -16.874 1.00 52.41 83 MET A CA 1
ATOM 673 C C . MET A 1 83 ? -27.286 8.505 -17.910 1.00 52.41 83 MET A C 1
ATOM 675 O O . MET A 1 83 ? -27.055 9.696 -18.108 1.00 52.41 83 MET A O 1
ATOM 679 N N . ARG A 1 84 ? -26.679 7.541 -18.605 1.00 51.00 84 ARG A N 1
ATOM 680 C CA . ARG A 1 84 ? -25.892 7.791 -19.823 1.00 51.00 84 ARG A CA 1
ATOM 681 C C . ARG A 1 84 ? -26.316 6.762 -20.868 1.00 51.00 84 ARG A C 1
ATOM 683 O O . ARG A 1 84 ? -26.273 5.570 -20.590 1.00 51.00 84 ARG A O 1
ATOM 690 N N . ASN A 1 85 ? -26.778 7.216 -22.034 1.00 62.47 85 ASN A N 1
ATOM 691 C CA . ASN A 1 85 ? -27.292 6.368 -23.125 1.00 62.47 85 ASN A CA 1
ATOM 692 C C . ASN A 1 85 ? -28.415 5.388 -22.706 1.00 62.47 85 ASN A C 1
ATOM 694 O O . ASN A 1 85 ? -28.424 4.242 -23.136 1.00 62.47 85 ASN A O 1
ATOM 698 N N . GLY A 1 86 ? -29.342 5.808 -21.835 1.00 64.31 86 GLY A N 1
ATOM 699 C CA . GLY A 1 86 ? -30.438 4.949 -21.351 1.00 64.31 86 GLY A CA 1
ATOM 700 C C . GLY A 1 86 ? -30.049 3.961 -20.242 1.00 64.31 86 GLY A C 1
ATOM 701 O O . GLY A 1 86 ? -30.926 3.336 -19.652 1.00 64.31 86 GLY A O 1
ATOM 702 N N . THR A 1 87 ? -28.764 3.868 -19.896 1.00 45.25 87 THR A N 1
ATOM 703 C CA . THR A 1 87 ? -28.266 2.997 -18.824 1.00 45.25 87 THR A CA 1
ATOM 704 C C . THR A 1 87 ? -28.166 3.761 -17.507 1.00 45.25 87 THR A C 1
ATOM 706 O O . THR A 1 87 ? -27.583 4.848 -17.457 1.00 45.25 87 THR A O 1
ATOM 709 N N . LYS A 1 88 ? -28.731 3.179 -16.442 1.00 48.69 88 LYS A N 1
ATOM 710 C CA . LYS A 1 88 ? -28.734 3.696 -15.068 1.00 48.69 88 LYS A CA 1
ATOM 711 C C . LYS A 1 88 ? -27.524 3.164 -14.292 1.00 48.69 88 LYS A C 1
ATOM 713 O O . LYS A 1 88 ? -27.354 1.955 -14.179 1.00 48.69 88 LYS A O 1
ATOM 718 N N . TYR A 1 89 ? -26.718 4.055 -13.730 1.00 47.00 89 TYR A N 1
ATOM 719 C CA . TYR A 1 89 ? -25.618 3.731 -12.816 1.00 47.00 89 TYR A CA 1
ATOM 720 C C . TYR A 1 89 ? -25.990 4.195 -11.408 1.00 47.00 89 TYR A C 1
ATOM 722 O O . TYR A 1 89 ? -26.543 5.281 -11.312 1.00 47.00 89 TYR A O 1
ATOM 730 N N . GLU A 1 90 ? -25.694 3.414 -10.362 1.00 50.03 90 GLU A N 1
ATOM 731 C CA . GLU A 1 90 ? -25.932 3.744 -8.943 1.00 50.03 90 GLU A CA 1
ATOM 732 C C . GLU A 1 90 ? -24.581 3.761 -8.196 1.00 50.03 90 GLU A C 1
ATOM 734 O O . GLU A 1 90 ? -23.918 2.726 -8.140 1.00 50.03 90 GLU A O 1
ATOM 739 N N . PHE A 1 91 ? -24.148 4.901 -7.633 1.00 53.69 91 PHE A N 1
ATOM 740 C CA . PHE A 1 91 ? -22.886 4.985 -6.863 1.00 53.69 91 PHE A CA 1
ATOM 741 C C . PHE A 1 91 ? -23.089 5.389 -5.414 1.00 53.69 91 PHE A C 1
ATOM 743 O O . PHE A 1 91 ? -23.592 6.472 -5.145 1.00 53.69 91 PHE A O 1
ATOM 750 N N . ILE A 1 92 ? -22.582 4.549 -4.518 1.00 51.84 92 ILE A N 1
ATOM 751 C CA . ILE A 1 92 ? -22.795 4.553 -3.076 1.00 51.84 92 ILE A CA 1
ATOM 752 C C . ILE A 1 92 ? -21.483 4.853 -2.360 1.00 51.84 92 ILE A C 1
ATOM 754 O O . ILE A 1 92 ? -20.547 4.073 -2.494 1.00 51.84 92 ILE A O 1
ATOM 758 N N . ILE A 1 93 ? -21.414 5.924 -1.562 1.00 59.22 93 ILE A N 1
ATOM 759 C CA . ILE A 1 93 ? -20.233 6.218 -0.732 1.00 59.22 93 ILE A CA 1
ATOM 760 C C . ILE A 1 93 ? -20.675 6.698 0.651 1.00 59.22 93 ILE A C 1
ATOM 762 O O . ILE A 1 93 ? -21.360 7.704 0.757 1.00 59.22 93 ILE A O 1
ATOM 766 N N . ASN A 1 94 ? -20.282 6.003 1.718 1.00 52.53 94 ASN A N 1
ATOM 767 C CA . ASN A 1 94 ? -20.592 6.423 3.083 1.00 52.53 94 ASN A CA 1
ATOM 768 C C . ASN A 1 94 ? -19.408 7.178 3.716 1.00 52.53 94 ASN A C 1
ATOM 770 O O . ASN A 1 94 ? -18.358 6.591 3.982 1.00 52.53 94 ASN A O 1
ATOM 774 N N . TYR A 1 95 ? -19.585 8.482 3.930 1.00 61.50 95 TYR A N 1
ATOM 775 C CA . TYR A 1 95 ? -18.505 9.411 4.269 1.00 61.50 95 TYR A CA 1
ATOM 776 C C . TYR A 1 95 ? -18.215 9.549 5.768 1.00 61.50 95 TYR A C 1
ATOM 778 O O . TYR A 1 95 ? -17.058 9.768 6.124 1.00 61.50 95 TYR A O 1
ATOM 786 N N . ASP A 1 96 ? -19.203 9.369 6.646 1.00 63.78 96 ASP A N 1
ATOM 787 C CA . ASP A 1 96 ? -18.983 9.433 8.101 1.00 63.78 96 ASP A CA 1
ATOM 788 C C . ASP A 1 96 ? -18.157 8.241 8.592 1.00 63.78 96 ASP A C 1
ATOM 790 O O . ASP A 1 96 ? -17.320 8.345 9.495 1.00 63.78 96 ASP A O 1
ATOM 794 N N . ARG A 1 97 ? -18.303 7.107 7.908 1.00 47.88 97 ARG A N 1
ATOM 795 C CA . ARG A 1 97 ? -17.482 5.932 8.157 1.00 47.88 97 ARG A CA 1
ATOM 796 C C . ARG A 1 97 ? -16.085 6.021 7.551 1.00 47.88 97 ARG A C 1
ATOM 798 O O . ARG A 1 97 ? -15.126 5.562 8.164 1.00 47.88 97 ARG A O 1
ATOM 805 N N . LEU A 1 98 ? -15.956 6.628 6.371 1.00 60.41 98 LEU A N 1
ATOM 806 C CA . LEU A 1 98 ? -14.656 6.842 5.729 1.00 60.41 98 LEU A CA 1
ATOM 807 C C . LEU A 1 98 ? -13.776 7.807 6.546 1.00 60.41 98 LEU A C 1
ATOM 809 O O . LEU A 1 98 ? -12.585 7.550 6.706 1.00 60.41 98 LEU A O 1
ATOM 813 N N . LYS A 1 99 ? -14.372 8.857 7.127 1.00 58.12 99 LYS A N 1
ATOM 814 C CA . LYS A 1 99 ? -13.706 9.791 8.053 1.00 58.12 99 LYS A CA 1
ATOM 815 C C . LYS A 1 99 ? -13.108 9.093 9.277 1.00 58.12 99 LYS A C 1
ATOM 817 O O . LYS A 1 99 ? -11.918 9.226 9.547 1.00 58.12 99 LYS A O 1
ATOM 822 N N . ASN A 1 100 ? -13.883 8.224 9.926 1.00 59.00 100 ASN A N 1
ATOM 823 C CA . ASN A 1 100 ? -13.409 7.448 11.076 1.00 59.00 100 ASN A CA 1
ATOM 824 C C . ASN A 1 100 ? -12.261 6.466 10.749 1.00 59.00 100 ASN A C 1
ATOM 826 O O . ASN A 1 100 ? -11.443 6.177 11.619 1.00 59.00 100 ASN A O 1
ATOM 830 N N . ILE A 1 101 ? -12.185 5.943 9.519 1.00 46.06 101 ILE A N 1
ATOM 831 C CA . ILE A 1 101 ? -11.164 4.963 9.093 1.00 46.06 101 ILE A CA 1
ATOM 832 C C . ILE A 1 101 ? -9.835 5.637 8.706 1.00 46.06 101 ILE A C 1
ATOM 834 O O . ILE A 1 101 ? -8.779 5.031 8.874 1.00 46.06 101 ILE A O 1
ATOM 838 N N . LEU A 1 102 ? -9.873 6.885 8.229 1.00 53.91 102 LEU A N 1
ATOM 839 C CA . LEU A 1 102 ? -8.686 7.666 7.849 1.00 53.91 102 LEU A CA 1
ATOM 840 C C . LEU A 1 102 ? -8.170 8.596 8.963 1.00 53.91 102 LEU A C 1
ATOM 842 O O . LEU A 1 102 ? -7.202 9.316 8.738 1.00 53.91 102 LEU A O 1
ATOM 846 N N . MET A 1 103 ? -8.788 8.579 10.149 1.00 54.19 103 MET A N 1
ATOM 847 C CA . MET A 1 103 ? -8.535 9.539 11.237 1.00 54.19 103 MET A CA 1
ATO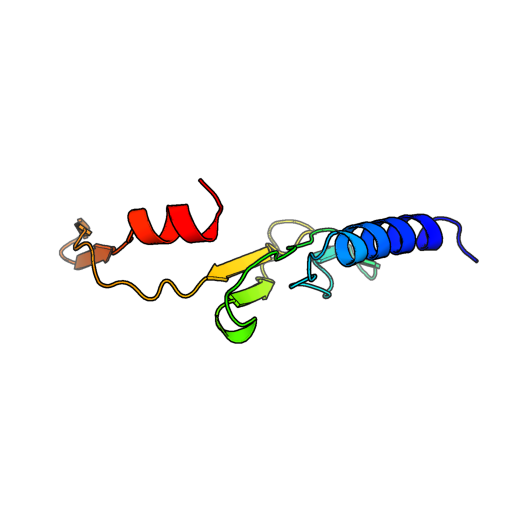M 848 C C . MET A 1 103 ? -8.732 11.023 10.821 1.00 54.19 103 MET A C 1
ATOM 850 O O . MET A 1 103 ? -7.930 11.872 11.205 1.00 54.19 103 MET A O 1
ATOM 854 N N . LEU A 1 104 ? -9.790 11.338 10.053 1.00 43.94 104 LEU A N 1
ATOM 855 C CA . LEU A 1 104 ? -10.239 12.697 9.667 1.00 43.94 104 LEU A CA 1
ATOM 856 C C . LEU A 1 104 ? -11.551 13.098 10.355 1.00 43.94 104 LEU A C 1
ATOM 858 O O . LEU A 1 104 ? -12.389 12.199 10.590 1.00 43.94 104 LEU A O 1
#

Radius of gyration: 18.29 Å; chains: 1; bounding box: 57×22×37 Å

Secondary structure (DSSP, 8-state):
--HHHHHHHHHHHHHHHTT-EES--S--EEETTEEE-----EE--SS-GGGEEEEE----SSSBPPEEEEE---S-----EEEETTEEEE----HHHHHHHHT-

Sequence (104 aa):
MDPQDDTVQEYLNTMYEEGYTSAINTYTRVQGSSKSCLDHIFLKSKLPLENFVPITWRINITDHKPVLLVVESPEKKIKIDRMRNGTKYEFIINYDRLKNILML

pLDDT: mean 76.94, std 18.11, range [39.75, 96.38]

Foldseek 3Di:
DPVVVVVVVVVVVVLVVVQWDWPDDFFQFADPPDTDDDDTDIDRFPDDCVQWDWDFAPDPPDRGTDIDIHGNQPDDDDFPFDDDPNDTDGDGDDVVSVCVGVVD